Protein AF-X1VYK3-F1 (afdb_monomer_lite)

Structure (mmCIF, N/CA/C/O backbone):
data_AF-X1VYK3-F1
#
_entry.id   AF-X1VYK3-F1
#
loop_
_atom_site.group_PDB
_atom_site.id
_atom_site.type_symbol
_atom_site.label_atom_id
_atom_site.label_alt_id
_atom_site.label_comp_id
_atom_site.label_asym_id
_atom_site.label_entity_id
_atom_site.label_seq_id
_atom_site.pdbx_PDB_ins_code
_atom_site.Cartn_x
_atom_site.Cartn_y
_atom_site.Cartn_z
_atom_site.occupancy
_atom_site.B_iso_or_equiv
_atom_site.auth_seq_id
_atom_site.auth_comp_id
_atom_site.auth_asym_id
_atom_site.auth_atom_id
_atom_site.pdbx_PDB_model_num
ATOM 1 N N . PHE A 1 1 ? -5.708 -3.616 -3.205 1.00 84.81 1 PHE A N 1
ATOM 2 C CA . PHE A 1 1 ? -6.303 -3.805 -1.871 1.00 84.81 1 PHE A CA 1
ATOM 3 C C . PHE A 1 1 ? -7.687 -3.200 -1.850 1.00 84.81 1 PHE A C 1
ATOM 5 O O . PHE A 1 1 ? -7.860 -2.073 -2.310 1.00 84.81 1 PHE A O 1
ATOM 12 N N . ARG A 1 2 ? -8.658 -3.975 -1.386 1.00 88.94 2 ARG A N 1
ATOM 13 C CA . ARG A 1 2 ? -10.088 -3.671 -1.405 1.00 88.94 2 ARG A CA 1
ATOM 14 C C . ARG A 1 2 ? -10.737 -4.312 -0.180 1.00 88.94 2 ARG A C 1
ATOM 16 O O . ARG A 1 2 ? -10.126 -5.207 0.396 1.00 88.94 2 ARG A O 1
ATOM 23 N N . VAL A 1 3 ? -11.904 -3.822 0.216 1.00 85.00 3 VAL A N 1
ATOM 24 C CA . VAL A 1 3 ? -12.637 -4.286 1.406 1.00 85.00 3 VAL A CA 1
ATOM 25 C C . VAL A 1 3 ? -14.131 -4.412 1.108 1.00 85.00 3 VAL A C 1
ATOM 27 O O . VAL A 1 3 ? -14.633 -3.765 0.186 1.00 85.00 3 VAL A O 1
ATOM 30 N N . GLY A 1 4 ? -14.846 -5.232 1.884 1.00 80.06 4 GLY A N 1
ATOM 31 C CA . GLY A 1 4 ? -16.291 -5.437 1.721 1.00 80.06 4 GLY A CA 1
ATOM 32 C C . GLY A 1 4 ? -16.675 -6.264 0.493 1.00 80.06 4 GLY A C 1
ATOM 33 O O . GLY A 1 4 ? -17.737 -6.049 -0.092 1.00 80.06 4 GLY A O 1
ATOM 34 N N . LEU A 1 5 ? -15.792 -7.171 0.070 1.00 86.62 5 LEU A N 1
ATOM 35 C CA . LEU A 1 5 ? -15.998 -8.112 -1.031 1.00 86.62 5 LEU A CA 1
ATOM 36 C C . LEU A 1 5 ? -15.823 -9.561 -0.552 1.00 86.62 5 LEU A C 1
ATOM 38 O O . LEU A 1 5 ? -15.410 -9.816 0.571 1.00 86.62 5 LEU A O 1
ATOM 42 N N . MET A 1 6 ? -16.120 -10.526 -1.424 1.00 87.50 6 MET A N 1
ATOM 43 C CA . MET A 1 6 ? -16.117 -11.961 -1.092 1.00 87.50 6 MET A CA 1
ATOM 44 C C . MET A 1 6 ? -14.762 -12.661 -1.319 1.00 87.50 6 MET A C 1
ATOM 46 O O . MET A 1 6 ? -14.710 -13.888 -1.384 1.00 87.50 6 MET A O 1
ATOM 50 N N . ASP A 1 7 ? -13.668 -11.914 -1.501 1.00 88.88 7 ASP A N 1
ATOM 51 C CA . ASP A 1 7 ? -12.323 -12.506 -1.557 1.00 88.88 7 ASP A CA 1
ATOM 52 C C . ASP A 1 7 ? -11.740 -12.746 -0.161 1.00 88.88 7 ASP A C 1
ATOM 54 O O . ASP A 1 7 ? -12.145 -12.113 0.810 1.00 88.88 7 ASP A O 1
ATOM 58 N N . GLY A 1 8 ? -10.770 -13.663 -0.071 1.00 89.06 8 GLY A N 1
ATOM 59 C CA . GLY A 1 8 ? -10.202 -14.100 1.206 1.00 89.06 8 GLY A CA 1
ATOM 60 C C . GLY A 1 8 ? -9.680 -12.953 2.074 1.00 89.06 8 GLY A C 1
ATOM 61 O O . GLY A 1 8 ? -10.001 -12.910 3.252 1.00 89.06 8 GLY A O 1
ATOM 62 N N . VAL A 1 9 ? -8.959 -11.988 1.492 1.00 91.69 9 VAL A N 1
ATOM 63 C CA . VAL A 1 9 ? -8.407 -10.847 2.244 1.00 91.69 9 VAL A CA 1
ATOM 64 C C . VAL A 1 9 ? -9.524 -9.955 2.786 1.00 91.69 9 VAL A C 1
ATOM 66 O O . VAL A 1 9 ? -9.481 -9.566 3.947 1.00 91.69 9 VAL A O 1
ATOM 69 N N . SER A 1 10 ? -10.547 -9.663 1.978 1.00 92.00 10 SER A N 1
ATOM 70 C CA . SER A 1 10 ? -11.705 -8.884 2.438 1.00 92.00 10 SER A CA 1
ATOM 71 C C . SER A 1 10 ? -12.442 -9.575 3.593 1.00 92.00 10 SER A C 1
ATOM 73 O O . SER A 1 10 ? -12.800 -8.914 4.562 1.00 92.00 10 SER A O 1
ATOM 75 N N . LEU A 1 11 ? -12.603 -10.902 3.531 1.00 93.25 11 LEU A N 1
ATOM 76 C CA . LEU A 1 11 ? -13.229 -11.679 4.604 1.00 93.25 11 LEU A CA 1
ATOM 77 C C . LEU A 1 11 ? -12.380 -11.716 5.885 1.00 93.25 11 LEU A C 1
ATOM 79 O O . LEU A 1 11 ? -12.946 -11.690 6.976 1.00 93.25 11 LEU A O 1
ATOM 83 N N . GLU A 1 12 ? -11.048 -11.774 5.785 1.00 94.69 12 GLU A N 1
ATOM 84 C CA . GLU A 1 12 ? -10.173 -11.658 6.963 1.00 94.69 12 GLU A CA 1
ATOM 85 C C . GLU A 1 12 ? -10.263 -10.262 7.598 1.00 94.69 12 GLU A C 1
ATOM 87 O O . GLU A 1 12 ? -10.400 -10.157 8.816 1.00 94.69 12 GLU A O 1
ATOM 92 N N . ILE A 1 13 ? -10.296 -9.197 6.788 1.00 95.38 13 ILE A N 1
ATOM 93 C CA . ILE A 1 13 ? -10.503 -7.822 7.276 1.00 95.38 13 ILE A CA 1
ATOM 94 C C . ILE A 1 13 ? -11.843 -7.697 8.014 1.00 95.38 13 ILE A C 1
ATOM 96 O O . ILE A 1 13 ? -11.901 -7.093 9.086 1.00 95.38 13 ILE A O 1
ATOM 100 N N . ASP A 1 14 ? -12.915 -8.283 7.474 1.00 94.31 14 ASP A N 1
ATOM 101 C CA . ASP A 1 14 ? -14.235 -8.251 8.110 1.00 94.31 14 ASP A CA 1
ATOM 102 C C . ASP A 1 14 ? -14.233 -8.994 9.460 1.00 94.31 14 ASP A C 1
ATOM 104 O O . ASP A 1 14 ? -14.792 -8.488 10.434 1.00 94.31 14 ASP A O 1
ATOM 108 N N . LYS A 1 15 ? -13.543 -10.140 9.566 1.00 95.31 15 LYS A N 1
ATOM 109 C CA . LYS A 1 15 ? -13.385 -10.870 10.840 1.00 95.31 15 LYS A CA 1
ATOM 110 C C . LYS A 1 15 ? -12.633 -10.048 11.883 1.00 95.31 15 LYS A C 1
ATOM 112 O O . LYS A 1 15 ? -13.083 -9.975 13.027 1.00 95.31 15 LYS A O 1
ATOM 117 N N . TRP A 1 16 ? -11.514 -9.428 11.503 1.00 96.31 16 TRP A N 1
ATOM 118 C CA . TRP A 1 16 ? -10.751 -8.551 12.395 1.00 96.31 16 TRP A CA 1
ATOM 119 C C . TRP A 1 16 ? -11.584 -7.372 12.868 1.00 96.31 16 TRP A C 1
ATOM 121 O O . TRP A 1 16 ? -11.640 -7.104 14.069 1.00 96.31 16 TRP A O 1
ATOM 131 N N . LYS A 1 17 ? -12.284 -6.705 11.944 1.00 96.31 17 LYS A N 1
ATOM 132 C CA . LYS A 1 17 ? -13.197 -5.612 12.277 1.00 96.31 17 LYS A CA 1
ATOM 133 C C . LYS A 1 17 ? -14.236 -6.064 13.302 1.00 96.31 17 LYS A C 1
ATOM 135 O O . LYS A 1 17 ? -14.360 -5.405 14.330 1.00 96.31 17 LYS A O 1
ATOM 140 N N . SER A 1 18 ? -14.926 -7.182 13.065 1.00 97.19 18 SER A N 1
ATOM 141 C CA . SER A 1 18 ? -15.927 -7.703 14.004 1.00 97.19 18 SER A CA 1
ATOM 142 C C . SER A 1 18 ? -15.326 -8.016 15.374 1.00 97.19 18 SER A C 1
ATOM 144 O O . SER A 1 18 ? -15.836 -7.527 16.376 1.00 97.19 18 SER A O 1
ATOM 146 N N . ALA A 1 19 ? -14.210 -8.747 15.438 1.00 97.56 19 ALA A N 1
ATOM 147 C CA . ALA A 1 19 ? -13.579 -9.112 16.708 1.00 97.56 19 ALA A CA 1
ATOM 148 C C . ALA A 1 19 ? -13.091 -7.887 17.511 1.00 97.56 19 ALA A C 1
ATOM 150 O O . ALA A 1 19 ? -13.225 -7.832 18.737 1.00 97.56 19 ALA A O 1
ATOM 151 N N . LEU A 1 20 ? -12.536 -6.880 16.831 1.00 97.38 20 LEU A N 1
ATOM 152 C CA . LEU A 1 20 ? -12.082 -5.638 17.461 1.00 97.38 20 LEU A CA 1
ATOM 153 C C . LEU A 1 20 ? -13.265 -4.780 17.939 1.00 97.38 20 LEU A C 1
ATOM 155 O O . LEU A 1 20 ? -13.228 -4.243 19.046 1.00 97.38 20 LEU A O 1
ATOM 159 N N . GLU A 1 21 ? -14.333 -4.675 17.149 1.00 97.94 21 GLU A N 1
ATOM 160 C CA . GLU A 1 21 ? -15.543 -3.941 17.540 1.00 97.94 21 GLU A CA 1
ATOM 161 C C . GLU A 1 21 ? -16.271 -4.618 18.712 1.00 97.94 21 GLU A C 1
ATOM 163 O O . GLU A 1 21 ? -16.678 -3.937 19.655 1.00 97.94 21 GLU A O 1
ATOM 168 N N . GLU A 1 22 ? -16.359 -5.951 18.721 1.00 98.25 22 GLU A N 1
ATOM 169 C CA . GLU A 1 22 ? -16.936 -6.741 19.821 1.00 98.25 22 GLU A CA 1
ATOM 170 C C . GLU A 1 22 ? -16.167 -6.582 21.141 1.00 98.25 22 GLU A C 1
ATOM 172 O O . GLU A 1 22 ? -16.749 -6.681 22.222 1.00 98.25 22 GLU A O 1
ATOM 177 N N . THR A 1 23 ? -14.868 -6.287 21.068 1.00 97.50 23 THR A N 1
ATOM 178 C CA . THR A 1 23 ? -14.015 -6.022 22.239 1.00 97.50 23 THR A CA 1
ATOM 179 C C . THR A 1 23 ? -13.970 -4.540 22.635 1.00 97.50 23 THR A C 1
ATOM 181 O O . THR A 1 23 ? -13.277 -4.173 23.585 1.00 97.50 23 THR A O 1
ATOM 184 N N . GLY A 1 24 ? -14.765 -3.689 21.975 1.00 98.06 24 GLY A N 1
ATOM 185 C CA . GLY A 1 24 ? -14.959 -2.280 22.328 1.00 98.06 24 GLY A CA 1
ATOM 186 C C . GLY A 1 24 ? -14.033 -1.299 21.605 1.00 98.06 24 GLY A C 1
ATOM 187 O O . GLY A 1 24 ? -14.031 -0.111 21.939 1.00 98.06 24 GLY A O 1
ATOM 188 N N . HIS A 1 25 ? -13.255 -1.752 20.618 1.00 98.19 25 HIS A N 1
ATOM 189 C CA . HIS A 1 25 ? -12.435 -0.868 19.793 1.00 98.19 25 HIS A CA 1
ATOM 190 C C . HIS A 1 25 ? -13.257 -0.213 18.682 1.00 98.19 25 HIS A C 1
ATOM 192 O O . HIS A 1 25 ? -14.217 -0.773 18.160 1.00 98.19 25 HIS A O 1
ATOM 198 N N . LYS A 1 26 ? -12.848 0.991 18.275 1.00 98.12 26 LYS A N 1
ATOM 199 C CA . LYS A 1 26 ? -13.416 1.662 17.105 1.00 98.12 26 LYS A CA 1
ATOM 200 C C . LYS A 1 26 ? -12.556 1.374 15.882 1.00 98.12 26 LYS A C 1
ATOM 202 O O . LYS A 1 26 ? -11.393 1.767 15.850 1.00 98.12 26 LYS A O 1
ATOM 207 N N . VAL A 1 27 ? -13.140 0.734 14.873 1.00 98.00 27 VAL A N 1
ATOM 208 C CA . VAL A 1 27 ? -12.423 0.334 13.657 1.00 98.00 27 VAL A CA 1
ATOM 209 C C . VAL A 1 27 ? -12.766 1.265 12.499 1.00 98.00 27 VAL A C 1
ATOM 211 O O . VAL A 1 27 ? -13.934 1.528 12.210 1.00 98.00 27 VAL A O 1
ATOM 214 N N . TYR A 1 28 ? -11.734 1.740 11.804 1.00 98.38 28 TYR A N 1
ATOM 215 C CA . TYR A 1 28 ? -11.861 2.516 10.572 1.00 98.38 28 TYR A CA 1
ATOM 216 C C . TYR A 1 28 ? -11.143 1.791 9.442 1.00 98.38 28 TYR A C 1
ATOM 218 O O . TYR A 1 28 ? -10.018 1.329 9.615 1.00 98.38 28 TYR A O 1
ATOM 226 N N . LEU A 1 29 ? -11.779 1.727 8.274 1.00 98.06 29 LEU A N 1
ATOM 227 C CA . LEU A 1 29 ? -11.231 1.031 7.115 1.00 98.06 29 LEU A CA 1
ATOM 228 C C . LEU A 1 29 ? -10.505 1.999 6.175 1.00 98.06 29 LEU A C 1
ATOM 230 O O . LEU A 1 29 ? -10.934 3.140 5.971 1.00 98.06 29 LEU A O 1
ATOM 234 N N . LEU A 1 30 ? -9.416 1.516 5.579 1.00 97.88 30 LEU A N 1
ATOM 235 C CA . LEU A 1 30 ? -8.610 2.208 4.577 1.00 97.88 30 LEU A CA 1
ATOM 236 C C . LEU A 1 30 ? -8.333 1.245 3.421 1.00 97.88 30 LEU A C 1
ATOM 238 O O . LEU A 1 30 ? -7.746 0.187 3.629 1.00 97.88 30 LEU A O 1
ATOM 242 N N . ALA A 1 31 ? -8.736 1.596 2.202 1.00 97.31 31 ALA A N 1
ATOM 243 C CA . ALA A 1 31 ? -8.629 0.687 1.063 1.00 97.31 31 ALA A CA 1
ATOM 244 C C . ALA A 1 31 ? -8.420 1.414 -0.269 1.00 97.31 31 ALA A C 1
ATOM 246 O O . ALA A 1 31 ? -8.521 2.636 -0.362 1.00 97.31 31 ALA A O 1
ATOM 247 N N . GLY A 1 32 ? -8.127 0.649 -1.322 1.00 96.81 32 GLY A N 1
ATOM 248 C CA . GLY A 1 32 ? -8.140 1.145 -2.700 1.00 96.81 32 GLY A CA 1
ATOM 249 C C . GLY A 1 32 ? -9.527 1.177 -3.326 1.00 96.81 32 GLY A C 1
ATOM 250 O O . GLY A 1 32 ? -9.759 1.954 -4.246 1.00 96.81 32 GLY A O 1
ATOM 251 N N . GLU A 1 33 ? -10.434 0.353 -2.808 1.00 95.31 33 GLU A N 1
ATOM 252 C CA . GLU A 1 33 ? -11.810 0.201 -3.265 1.00 95.31 33 GLU A CA 1
ATOM 253 C C . GLU A 1 33 ? -12.660 -0.366 -2.113 1.00 95.31 33 GLU A C 1
ATOM 255 O O . GLU A 1 33 ? -12.200 -1.253 -1.391 1.00 95.31 33 GLU A O 1
ATOM 260 N N . ALA A 1 34 ? -13.876 0.152 -1.934 1.00 94.50 34 ALA A N 1
ATOM 261 C CA . ALA A 1 34 ? -14.857 -0.342 -0.966 1.00 94.50 34 ALA A CA 1
ATOM 262 C C . ALA A 1 34 ? -16.276 -0.047 -1.493 1.00 94.50 34 ALA A C 1
ATOM 264 O O . ALA A 1 34 ? -16.827 1.016 -1.216 1.00 94.50 34 ALA A O 1
ATOM 265 N N . PRO A 1 35 ? -16.860 -0.918 -2.331 1.00 89.62 35 PRO A N 1
ATOM 266 C CA . PRO A 1 35 ? -18.094 -0.586 -3.047 1.00 89.62 35 PRO A CA 1
ATOM 267 C C . PRO A 1 35 ? -19.343 -0.637 -2.158 1.00 89.62 35 PRO A C 1
ATOM 269 O O . PRO A 1 35 ? -20.334 0.026 -2.456 1.00 89.62 35 PRO A O 1
ATOM 272 N N . CYS A 1 36 ? -19.303 -1.421 -1.080 1.00 87.81 36 CYS A N 1
ATOM 273 C CA . CYS A 1 36 ? -20.481 -1.751 -0.275 1.0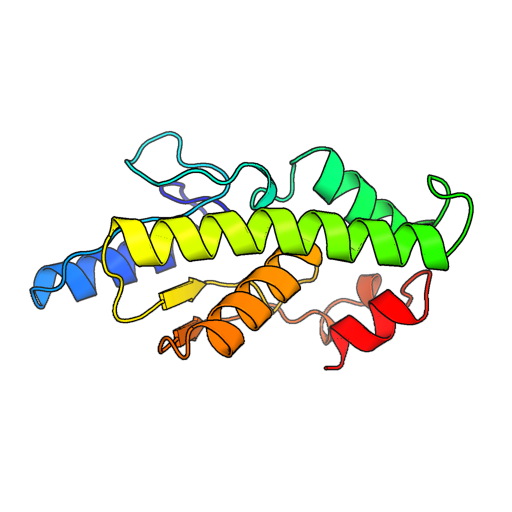0 87.81 36 CYS A CA 1
ATOM 274 C C . CYS A 1 36 ? -20.381 -1.293 1.186 1.00 87.81 36 CYS A C 1
ATOM 276 O O . CYS A 1 36 ? -21.324 -1.506 1.945 1.00 87.81 36 CYS A O 1
ATOM 278 N N . ILE A 1 37 ? -19.253 -0.708 1.597 1.00 91.75 37 ILE A N 1
ATOM 279 C CA . ILE A 1 37 ? -18.978 -0.358 2.996 1.00 91.75 37 ILE A CA 1
ATOM 280 C C . ILE A 1 37 ? -18.236 0.976 3.101 1.00 91.75 37 ILE A C 1
ATOM 282 O O . ILE A 1 37 ? -17.535 1.376 2.173 1.00 91.75 37 ILE A O 1
ATOM 286 N N . ASP A 1 38 ? -18.380 1.656 4.242 1.00 93.94 38 ASP A N 1
ATOM 287 C CA . ASP A 1 38 ? -17.675 2.914 4.498 1.00 93.94 38 ASP A CA 1
ATOM 288 C C . ASP A 1 38 ? -16.185 2.666 4.766 1.00 93.94 38 ASP A C 1
ATOM 290 O O . ASP A 1 38 ? -15.804 1.867 5.626 1.00 93.94 38 ASP A O 1
ATOM 294 N N . ALA A 1 39 ? -15.339 3.365 4.015 1.00 97.19 39 ALA A N 1
ATOM 295 C CA . ALA A 1 39 ? -13.893 3.304 4.131 1.00 97.19 39 ALA A CA 1
ATOM 296 C C . ALA A 1 39 ? -13.263 4.593 3.597 1.00 97.19 39 ALA A C 1
ATOM 298 O O . ALA A 1 39 ? -13.755 5.227 2.662 1.00 97.19 39 ALA A O 1
ATOM 299 N N . THR A 1 40 ? -12.102 4.956 4.136 1.00 98.12 40 THR A N 1
ATOM 300 C CA . THR A 1 40 ? -11.253 5.955 3.485 1.00 98.12 40 THR A CA 1
ATOM 301 C C . THR A 1 40 ? -10.632 5.339 2.235 1.00 98.12 40 THR A C 1
ATOM 303 O O . THR A 1 40 ? -9.996 4.288 2.303 1.00 98.12 40 THR A O 1
ATOM 306 N N . ILE A 1 41 ? -10.793 6.002 1.088 1.00 98.12 41 ILE A N 1
ATOM 307 C CA . ILE A 1 41 ? -10.301 5.491 -0.195 1.00 98.12 41 ILE A CA 1
ATOM 308 C C . ILE A 1 41 ? -9.000 6.182 -0.604 1.00 98.12 41 ILE A C 1
ATOM 310 O O . ILE A 1 41 ? -8.942 7.398 -0.803 1.00 98.12 41 ILE A O 1
ATOM 314 N N . ILE A 1 42 ? -7.953 5.383 -0.805 1.00 98.19 42 ILE A N 1
ATOM 315 C CA . ILE A 1 42 ? -6.727 5.768 -1.506 1.00 98.19 42 ILE A CA 1
ATOM 316 C C . ILE A 1 42 ? -6.693 4.962 -2.808 1.00 98.19 42 ILE A C 1
ATOM 318 O O . ILE A 1 42 ? -6.199 3.838 -2.790 1.00 98.19 42 ILE A O 1
ATOM 322 N N . PRO A 1 43 ? -7.146 5.505 -3.957 1.00 98.00 43 PRO A N 1
ATOM 323 C CA . PRO A 1 43 ? -7.295 4.722 -5.192 1.00 98.00 43 PRO A CA 1
ATOM 324 C C . PRO A 1 43 ? -6.029 3.959 -5.612 1.00 98.00 43 PRO A C 1
ATOM 326 O O . PRO A 1 43 ? -6.106 2.840 -6.107 1.00 98.00 43 PRO A O 1
ATOM 329 N N . LYS A 1 44 ? -4.844 4.524 -5.340 1.00 98.25 44 LYS A N 1
ATOM 330 C CA . LYS A 1 44 ? -3.540 3.902 -5.622 1.00 98.25 44 LYS A CA 1
ATOM 331 C C . LYS A 1 44 ? -3.205 2.688 -4.745 1.00 98.25 44 LYS A C 1
ATOM 333 O O . LYS A 1 44 ? -2.192 2.050 -4.986 1.00 98.25 44 LYS A O 1
ATOM 338 N N . LEU A 1 45 ? -4.020 2.340 -3.749 1.00 97.69 45 LEU A N 1
ATOM 339 C CA . LEU A 1 45 ? -3.931 1.049 -3.058 1.00 97.69 45 LEU A CA 1
ATOM 340 C C . LEU A 1 45 ? -4.572 -0.079 -3.879 1.00 97.69 45 LEU A C 1
ATOM 342 O O . LEU A 1 45 ? -4.301 -1.255 -3.630 1.00 97.69 45 LEU A O 1
ATOM 346 N N . HIS A 1 46 ? -5.408 0.236 -4.870 1.00 95.88 46 HIS A N 1
ATOM 347 C CA . HIS A 1 46 ? -5.981 -0.769 -5.754 1.00 95.88 46 HIS A CA 1
ATOM 348 C C . HIS A 1 46 ? -4.945 -1.214 -6.795 1.00 95.88 46 HIS A C 1
ATOM 350 O O . HIS A 1 46 ? -4.338 -0.382 -7.467 1.00 95.88 46 HIS A O 1
ATOM 356 N N . SER A 1 47 ? -4.741 -2.526 -6.950 1.00 92.38 47 SER A N 1
ATOM 357 C CA . SER A 1 47 ? -3.763 -3.074 -7.904 1.00 92.38 47 SER A CA 1
ATOM 358 C C . SER A 1 47 ? -4.138 -2.773 -9.353 1.00 92.38 47 SER A C 1
ATOM 360 O O . SER A 1 47 ? -3.258 -2.664 -10.201 1.00 92.38 47 SER A O 1
ATOM 362 N N . ASP A 1 48 ? -5.433 -2.578 -9.634 1.00 94.56 48 ASP A N 1
ATOM 363 C CA . ASP A 1 48 ? -5.877 -2.185 -10.970 1.00 94.56 48 ASP A CA 1
ATOM 364 C C . ASP A 1 48 ? -5.748 -0.688 -11.281 1.00 94.56 48 ASP A C 1
ATOM 366 O O . ASP A 1 48 ? -6.031 -0.283 -12.410 1.00 94.56 48 ASP A O 1
ATOM 370 N N . HIS A 1 49 ? -5.300 0.137 -10.330 1.00 97.88 49 HIS A N 1
ATOM 371 C CA . HIS A 1 49 ? -5.061 1.550 -10.600 1.00 97.88 49 HIS A CA 1
ATOM 372 C C . HIS A 1 49 ? -4.027 1.703 -11.737 1.00 97.88 49 HIS A C 1
ATOM 374 O O . HIS A 1 49 ? -2.974 1.064 -11.666 1.00 97.88 49 HIS A O 1
ATOM 380 N N . PRO A 1 50 ? -4.258 2.554 -12.760 1.00 97.94 50 PRO A N 1
ATOM 381 C CA . PRO A 1 50 ? -3.408 2.612 -13.955 1.00 97.94 50 PRO A CA 1
ATOM 382 C C . PRO A 1 50 ? -1.914 2.793 -13.663 1.00 97.94 50 PRO A C 1
ATOM 384 O O . PRO A 1 50 ? -1.079 2.086 -14.220 1.00 97.94 50 PRO A O 1
ATOM 387 N N . GLU A 1 51 ? -1.570 3.685 -12.730 1.00 98.06 51 GLU A N 1
ATOM 388 C CA . GLU A 1 51 ? -0.174 3.898 -12.313 1.00 98.06 51 GLU A CA 1
ATOM 389 C C . GLU A 1 51 ? 0.440 2.665 -11.629 1.00 98.06 51 GLU A C 1
ATOM 391 O O . GLU A 1 51 ? 1.612 2.368 -11.839 1.00 98.06 51 GLU A O 1
ATOM 396 N N . ILE A 1 52 ? -0.347 1.911 -10.854 1.00 98.19 52 ILE A N 1
ATOM 397 C CA . ILE A 1 52 ? 0.130 0.704 -10.166 1.00 98.19 52 ILE A CA 1
ATOM 398 C C . ILE A 1 52 ? 0.320 -0.436 -11.162 1.00 98.19 52 ILE A C 1
ATOM 400 O O . ILE A 1 52 ? 1.349 -1.108 -11.119 1.00 98.19 52 ILE A O 1
ATOM 404 N N . LYS A 1 53 ? -0.601 -0.596 -12.123 1.00 98.00 53 LYS A N 1
ATOM 405 C CA . LYS A 1 53 ? -0.410 -1.524 -13.246 1.00 98.00 53 LYS A CA 1
ATOM 406 C C . LYS A 1 53 ? 0.857 -1.195 -14.019 1.00 98.00 53 LYS A C 1
ATOM 408 O O . LYS A 1 53 ? 1.651 -2.096 -14.265 1.00 98.00 53 LYS A O 1
ATOM 413 N N . ARG A 1 54 ? 1.073 0.079 -14.359 1.00 98.00 54 ARG A N 1
ATOM 414 C CA . ARG A 1 54 ? 2.283 0.526 -15.060 1.00 98.00 54 ARG A CA 1
ATOM 415 C C . ARG A 1 54 ? 3.543 0.168 -14.273 1.00 98.00 54 ARG A C 1
ATOM 417 O O . ARG A 1 54 ? 4.466 -0.406 -14.845 1.00 98.00 54 ARG A O 1
ATOM 424 N N . VAL A 1 55 ? 3.566 0.427 -12.963 1.00 98.19 55 VAL A N 1
ATOM 425 C CA . VAL A 1 55 ? 4.693 0.034 -12.103 1.00 98.19 55 VAL A CA 1
ATOM 426 C C . VAL A 1 55 ? 4.906 -1.478 -12.111 1.00 98.19 55 VAL A C 1
ATOM 428 O O . VAL A 1 55 ? 6.030 -1.926 -12.311 1.00 98.19 55 VAL A O 1
ATOM 431 N N . TYR A 1 56 ? 3.846 -2.270 -11.947 1.00 97.56 56 TYR A N 1
ATOM 432 C CA . TYR A 1 56 ? 3.935 -3.731 -11.952 1.00 97.56 56 TYR A CA 1
ATOM 433 C C . TYR A 1 56 ? 4.483 -4.274 -13.280 1.00 97.56 56 TYR A C 1
ATOM 435 O O . TYR A 1 56 ? 5.376 -5.121 -13.280 1.00 97.56 56 TYR A O 1
ATOM 443 N N . GLN A 1 57 ? 3.993 -3.752 -14.410 1.00 97.50 57 GLN A N 1
ATOM 444 C CA . GLN A 1 57 ? 4.462 -4.136 -15.743 1.00 97.50 57 GLN A CA 1
ATOM 445 C C . GLN A 1 57 ? 5.952 -3.845 -15.924 1.00 97.50 57 GLN A C 1
ATOM 447 O O . GLN A 1 57 ? 6.719 -4.737 -16.287 1.00 97.50 57 GLN A O 1
ATOM 452 N N . ASN A 1 58 ? 6.382 -2.640 -15.554 1.00 97.94 58 ASN A N 1
ATOM 453 C CA . ASN A 1 58 ? 7.782 -2.251 -15.669 1.00 97.94 58 ASN A CA 1
ATOM 454 C C . ASN A 1 58 ? 8.686 -2.955 -14.659 1.00 97.94 58 ASN A C 1
ATOM 456 O O . ASN A 1 58 ? 9.876 -3.071 -14.919 1.00 97.94 58 ASN A O 1
ATOM 460 N N . ALA A 1 59 ? 8.152 -3.454 -13.542 1.00 97.38 59 ALA A N 1
ATOM 461 C CA . ALA A 1 59 ? 8.905 -4.184 -12.526 1.00 97.38 59 ALA A CA 1
ATOM 462 C C . ALA A 1 59 ? 9.157 -5.657 -12.886 1.00 97.38 59 ALA A C 1
ATOM 464 O O . ALA A 1 59 ? 10.234 -6.175 -12.584 1.00 97.38 59 ALA A O 1
ATOM 465 N N . PHE A 1 60 ? 8.176 -6.332 -13.501 1.00 96.81 60 PHE A N 1
ATOM 466 C CA . PHE A 1 60 ? 8.169 -7.798 -13.637 1.00 96.81 60 PHE A CA 1
ATOM 467 C C . PHE A 1 60 ? 7.997 -8.328 -15.064 1.00 96.81 60 PHE A C 1
ATOM 469 O O . PHE A 1 60 ? 8.129 -9.534 -15.268 1.00 96.81 60 PHE A O 1
ATOM 476 N N . HIS A 1 61 ? 7.707 -7.467 -16.042 1.00 95.75 61 HIS A N 1
ATOM 477 C CA . HIS A 1 61 ? 7.547 -7.871 -17.439 1.00 95.75 61 HIS A CA 1
ATOM 478 C C . HIS A 1 61 ? 8.620 -7.254 -18.336 1.00 95.75 61 HIS A C 1
ATOM 480 O O . HIS A 1 61 ? 9.511 -7.970 -18.789 1.00 95.75 61 HIS A O 1
ATOM 486 N N . SER A 1 62 ? 8.560 -5.944 -18.574 1.00 95.75 62 SER A N 1
ATOM 487 C CA . SER A 1 62 ? 9.557 -5.223 -19.370 1.00 95.75 62 SER A CA 1
ATOM 488 C C . SER A 1 62 ? 9.571 -3.747 -18.995 1.00 95.75 62 SER A C 1
ATOM 490 O O . SER A 1 62 ? 8.515 -3.146 -18.806 1.00 95.75 62 SER A O 1
ATOM 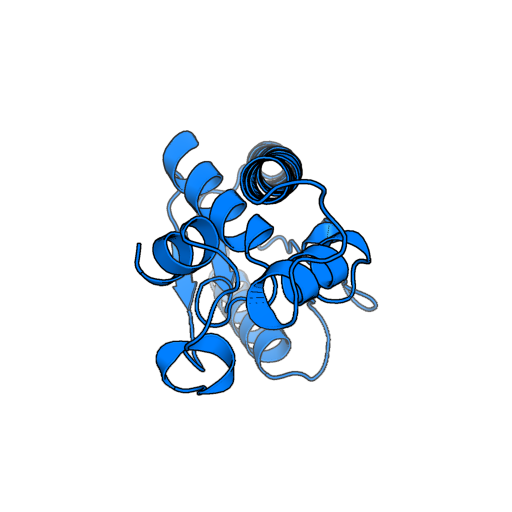492 N N . LEU A 1 63 ? 10.766 -3.174 -18.858 1.00 96.31 63 LEU A N 1
ATOM 493 C CA . LEU A 1 63 ? 10.970 -1.777 -18.472 1.00 96.31 63 LEU A CA 1
ATOM 494 C C . LEU A 1 63 ? 10.962 -0.876 -19.716 1.00 96.31 63 LEU A C 1
ATOM 496 O O . LEU A 1 63 ? 12.006 -0.359 -20.108 1.00 96.31 63 LEU A O 1
ATOM 500 N N . ASP A 1 64 ? 9.792 -0.719 -20.331 1.00 95.19 64 ASP A N 1
ATOM 501 C CA . ASP A 1 64 ? 9.638 -0.028 -21.620 1.00 95.19 64 ASP A CA 1
ATOM 502 C C . ASP A 1 64 ? 9.032 1.376 -21.489 1.00 95.19 64 ASP A C 1
ATOM 504 O O . ASP A 1 64 ? 9.231 2.227 -22.356 1.00 95.19 64 ASP A O 1
ATOM 508 N N . ASP A 1 65 ? 8.312 1.655 -20.398 1.00 96.38 65 ASP A N 1
ATOM 509 C CA . ASP A 1 65 ? 7.581 2.919 -20.245 1.00 96.38 65 ASP A CA 1
ATOM 510 C C . ASP A 1 65 ? 8.426 4.039 -19.624 1.00 96.38 65 ASP A C 1
ATOM 512 O O . ASP A 1 65 ? 7.907 5.130 -19.369 1.00 96.38 65 ASP A O 1
ATOM 516 N N . PHE A 1 66 ? 9.691 3.773 -19.296 1.00 96.75 66 PHE A N 1
ATOM 517 C CA . PHE A 1 66 ? 10.577 4.715 -18.615 1.00 96.75 66 PHE A CA 1
ATOM 518 C C . PHE A 1 66 ? 11.896 4.868 -19.377 1.00 96.75 66 PHE A C 1
ATOM 520 O O . PHE A 1 66 ? 12.461 3.861 -19.802 1.00 96.75 66 PHE A O 1
ATOM 527 N N . PRO A 1 67 ? 12.437 6.094 -19.512 1.00 95.31 67 PRO A N 1
ATOM 528 C CA . PRO A 1 67 ? 13.695 6.309 -20.233 1.00 95.31 67 PRO A CA 1
ATOM 529 C C . PRO A 1 67 ? 14.913 5.673 -19.549 1.00 95.31 67 PRO A C 1
ATOM 531 O O . PRO A 1 67 ? 15.914 5.383 -20.203 1.00 95.31 67 PRO A O 1
ATOM 534 N N . SER A 1 68 ? 14.842 5.459 -18.231 1.00 96.81 68 SER A N 1
ATOM 535 C CA . SER A 1 68 ? 15.923 4.888 -17.430 1.00 96.81 68 SER A CA 1
ATOM 536 C C . SER A 1 68 ? 15.402 4.108 -16.215 1.00 96.81 68 SER A C 1
ATOM 538 O O . SER A 1 68 ? 14.272 4.293 -15.749 1.00 96.81 68 SER A O 1
ATOM 540 N N . LYS A 1 69 ? 16.249 3.227 -15.663 1.00 96.50 69 LYS A N 1
ATOM 541 C CA . LYS A 1 69 ? 15.956 2.477 -14.425 1.00 96.50 69 LYS A CA 1
ATOM 542 C C . LYS A 1 69 ? 15.872 3.415 -13.220 1.00 96.50 69 LYS A C 1
ATOM 544 O O . LYS A 1 69 ? 15.141 3.145 -12.264 1.00 96.50 69 LYS A O 1
ATOM 549 N N . GLU A 1 70 ? 16.622 4.506 -13.273 1.00 96.88 70 GLU A N 1
ATOM 550 C CA . GLU A 1 70 ? 16.670 5.569 -12.283 1.00 96.88 70 GLU A CA 1
ATOM 551 C C . GLU A 1 70 ? 15.337 6.321 -12.245 1.00 96.88 70 GLU A C 1
ATOM 553 O O . GLU A 1 70 ? 14.741 6.435 -11.176 1.00 96.88 70 GLU A O 1
ATOM 558 N N . GLU A 1 71 ? 14.812 6.742 -13.399 1.00 97.94 71 GLU A N 1
ATOM 559 C CA . GLU A 1 71 ? 13.499 7.396 -13.490 1.00 97.94 71 GLU A CA 1
ATOM 560 C C . GLU A 1 71 ? 12.359 6.470 -13.064 1.00 97.94 71 GLU A C 1
ATOM 562 O O . GLU A 1 71 ? 11.456 6.890 -12.341 1.00 97.94 71 GLU A O 1
ATOM 567 N N . PHE A 1 72 ? 12.422 5.187 -13.430 1.00 98.38 72 PHE A N 1
ATOM 568 C CA . PHE A 1 72 ? 11.456 4.207 -12.937 1.00 98.38 72 PHE A CA 1
ATOM 569 C C . PHE A 1 72 ? 11.484 4.087 -11.408 1.00 98.38 72 PHE A C 1
ATOM 571 O O . PHE A 1 72 ? 10.442 4.107 -10.750 1.00 98.38 72 PHE A O 1
ATOM 578 N N . SER A 1 73 ? 12.683 4.013 -10.825 1.00 97.81 73 SER A N 1
ATOM 579 C CA . SER A 1 73 ? 12.856 3.961 -9.371 1.00 97.81 73 SER A CA 1
ATOM 580 C C . SER A 1 73 ? 12.297 5.219 -8.698 1.00 97.81 73 SER A C 1
ATOM 582 O O . SER A 1 73 ? 11.605 5.122 -7.685 1.00 97.81 73 SER A O 1
ATOM 584 N N . GLN A 1 74 ? 12.549 6.398 -9.274 1.00 98.12 74 GLN A N 1
ATOM 585 C CA . GLN A 1 74 ? 11.993 7.664 -8.794 1.00 98.12 74 GLN A CA 1
ATOM 586 C C . GLN A 1 74 ? 10.462 7.671 -8.841 1.00 98.12 74 GLN A C 1
ATOM 588 O O . GLN A 1 74 ? 9.837 8.124 -7.882 1.00 98.12 74 GLN A O 1
ATOM 593 N N . GLU A 1 75 ? 9.847 7.124 -9.893 1.00 98.31 75 GLU A N 1
ATOM 594 C CA . GLU A 1 75 ? 8.386 7.051 -9.996 1.00 98.31 75 GLU A CA 1
ATOM 595 C C . GLU A 1 75 ? 7.776 6.137 -8.923 1.00 98.31 75 GLU A C 1
ATOM 597 O O . GLU A 1 75 ? 6.785 6.517 -8.296 1.00 98.31 75 GLU A O 1
ATOM 602 N N . ILE A 1 76 ? 8.397 4.984 -8.631 1.00 98.50 76 ILE A N 1
ATOM 603 C CA . ILE A 1 76 ? 7.972 4.107 -7.524 1.00 98.50 76 ILE A CA 1
ATOM 604 C C . ILE A 1 76 ? 7.928 4.895 -6.211 1.00 98.50 76 ILE A C 1
ATOM 606 O O . ILE A 1 76 ? 6.913 4.880 -5.508 1.00 98.50 76 ILE A O 1
ATOM 610 N N . TYR A 1 77 ? 9.012 5.603 -5.878 1.00 98.50 77 TYR A N 1
ATOM 611 C CA . TYR A 1 77 ? 9.093 6.351 -4.624 1.00 98.50 77 TYR A CA 1
ATOM 612 C C . TYR A 1 77 ? 8.181 7.577 -4.598 1.00 98.50 77 TYR A C 1
ATOM 614 O O . TYR A 1 77 ? 7.624 7.880 -3.545 1.00 98.50 77 TYR A O 1
ATOM 622 N N . LYS A 1 78 ? 7.969 8.245 -5.735 1.00 98.69 78 LYS A N 1
ATOM 623 C CA . LYS A 1 78 ? 7.005 9.344 -5.857 1.00 98.69 78 LYS A CA 1
ATOM 624 C C . LYS A 1 78 ? 5.586 8.868 -5.552 1.00 98.69 78 LYS A C 1
ATOM 626 O O . LYS A 1 78 ? 4.892 9.501 -4.757 1.00 98.69 78 LYS A O 1
ATOM 631 N N . ILE A 1 79 ? 5.160 7.745 -6.134 1.00 98.69 79 ILE A N 1
ATOM 632 C CA . ILE A 1 79 ? 3.843 7.162 -5.844 1.00 98.69 79 ILE A CA 1
ATOM 633 C C . ILE A 1 79 ? 3.768 6.725 -4.375 1.00 98.69 79 ILE A C 1
ATOM 635 O O . ILE A 1 79 ? 2.759 6.979 -3.716 1.00 98.69 79 ILE A O 1
ATOM 639 N N . ALA A 1 80 ? 4.835 6.123 -3.840 1.00 98.69 80 ALA A N 1
ATOM 640 C CA . ALA A 1 80 ? 4.889 5.714 -2.439 1.00 98.69 80 ALA A CA 1
ATOM 641 C C . ALA A 1 80 ? 4.700 6.908 -1.489 1.00 98.69 80 ALA A C 1
ATOM 6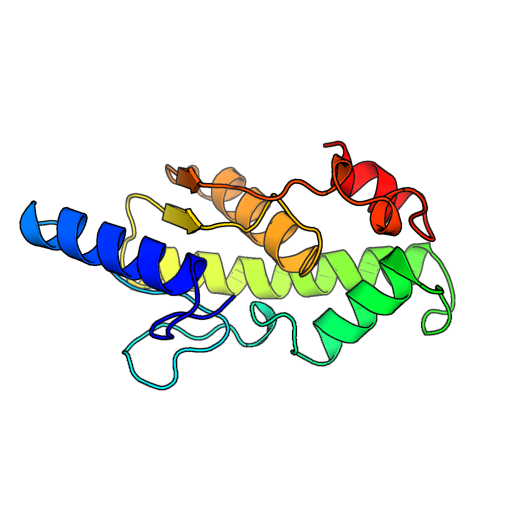43 O O . ALA A 1 80 ? 3.876 6.830 -0.584 1.00 98.69 80 ALA A O 1
ATOM 644 N N . SER A 1 81 ? 5.378 8.035 -1.728 1.00 98.69 81 SER A N 1
ATOM 645 C CA . SER A 1 81 ? 5.220 9.251 -0.918 1.00 98.69 81 SER A CA 1
ATOM 646 C C . SER A 1 81 ? 3.792 9.807 -0.956 1.00 98.69 81 SER A C 1
ATOM 648 O O . SER A 1 81 ? 3.256 10.193 0.077 1.00 98.69 81 SER A O 1
ATOM 650 N N . GLN A 1 82 ? 3.119 9.766 -2.109 1.00 98.62 82 GLN A N 1
ATOM 651 C CA . GLN A 1 82 ? 1.716 10.195 -2.212 1.00 98.62 82 GLN A CA 1
ATOM 652 C C . GLN A 1 82 ? 0.752 9.287 -1.434 1.00 98.62 82 GLN A C 1
ATOM 654 O O . GLN A 1 82 ? -0.268 9.750 -0.922 1.00 98.62 82 GLN A O 1
ATOM 659 N N . ILE A 1 83 ? 1.033 7.982 -1.377 1.00 98.75 83 ILE A N 1
ATOM 660 C CA . ILE A 1 83 ? 0.257 7.039 -0.564 1.00 98.75 83 ILE A CA 1
ATOM 661 C C . ILE A 1 83 ? 0.564 7.269 0.923 1.00 98.75 83 ILE A C 1
ATOM 663 O O . ILE A 1 83 ? -0.363 7.322 1.729 1.00 98.75 83 ILE A O 1
ATOM 667 N N . GLU A 1 84 ? 1.835 7.465 1.278 1.00 98.69 84 GLU A N 1
ATOM 668 C CA . GLU A 1 84 ? 2.307 7.707 2.646 1.00 98.69 84 GLU A CA 1
ATOM 669 C C . GLU A 1 84 ? 1.631 8.936 3.269 1.00 98.69 84 GLU A C 1
ATOM 671 O O . GLU A 1 84 ? 1.080 8.841 4.364 1.00 98.69 84 GLU A O 1
ATOM 676 N N . GLU A 1 85 ? 1.577 10.064 2.553 1.00 98.50 85 GLU A N 1
ATOM 677 C CA . GLU A 1 85 ? 0.898 11.287 3.011 1.00 98.50 85 GLU A CA 1
ATOM 678 C C . GLU A 1 85 ? -0.584 11.051 3.338 1.00 98.50 85 GLU A C 1
ATOM 680 O O . GLU A 1 85 ? -1.130 11.596 4.306 1.00 98.50 85 GLU A O 1
ATOM 685 N N . LYS A 1 86 ? -1.252 10.204 2.548 1.00 98.56 86 LYS A N 1
ATOM 686 C CA . LYS A 1 86 ? -2.657 9.849 2.769 1.00 98.56 86 LYS A CA 1
ATOM 687 C C . LYS A 1 86 ? -2.831 8.895 3.947 1.00 98.56 86 LYS A C 1
ATOM 689 O O . LYS A 1 86 ? -3.777 9.077 4.711 1.00 98.56 86 LYS A O 1
ATOM 694 N N . ILE A 1 87 ? -1.920 7.938 4.136 1.00 98.62 87 ILE A N 1
ATOM 695 C CA . ILE A 1 87 ? -1.898 7.070 5.326 1.00 98.62 87 ILE A CA 1
ATOM 696 C C . ILE A 1 87 ? -1.685 7.924 6.581 1.00 98.62 87 ILE A C 1
ATOM 698 O O . ILE A 1 87 ? -2.440 7.800 7.543 1.00 98.62 87 ILE A O 1
ATOM 702 N N . TYR A 1 88 ? -0.729 8.854 6.556 1.00 98.19 88 TYR A N 1
ATOM 703 C CA . TYR A 1 88 ? -0.496 9.789 7.657 1.00 98.19 88 TYR A CA 1
ATOM 704 C C . TYR A 1 88 ? -1.745 10.626 7.968 1.00 98.19 88 TYR A C 1
ATOM 706 O O . TYR A 1 88 ? -2.146 10.766 9.125 1.00 98.19 88 TYR A O 1
ATOM 714 N N . SER A 1 89 ? -2.405 11.143 6.927 1.00 98.25 89 SER A N 1
ATOM 715 C CA . SER A 1 89 ? -3.646 11.909 7.074 1.00 98.25 89 SER A CA 1
ATOM 716 C C . SER A 1 89 ? -4.770 11.071 7.685 1.00 98.25 89 SER A C 1
ATOM 718 O O . SER A 1 89 ? -5.511 11.575 8.526 1.00 98.25 89 SER A O 1
ATOM 720 N N . PHE A 1 90 ? -4.881 9.795 7.305 1.00 98.50 90 PHE A N 1
ATOM 721 C CA . PHE A 1 90 ? -5.835 8.845 7.879 1.00 98.50 90 PHE A CA 1
ATOM 722 C C . PHE A 1 90 ? -5.562 8.599 9.369 1.00 98.50 90 PHE A C 1
ATOM 724 O O . PHE A 1 90 ? -6.467 8.776 10.185 1.00 98.50 90 PHE A O 1
ATOM 731 N N . ILE A 1 91 ? -4.308 8.295 9.728 1.00 98.44 91 ILE A N 1
ATOM 732 C CA . ILE A 1 91 ? -3.875 8.097 11.119 1.00 98.44 91 ILE A CA 1
ATOM 733 C C . ILE A 1 91 ? -4.240 9.316 11.969 1.00 98.44 91 ILE A C 1
ATOM 735 O O . ILE A 1 91 ? -4.869 9.183 13.016 1.00 98.44 91 ILE A O 1
ATOM 739 N N . LYS A 1 92 ? -3.899 10.521 11.495 1.00 98.00 92 LYS A N 1
ATOM 740 C CA . LYS A 1 92 ? -4.165 11.770 12.215 1.00 98.00 92 LYS A CA 1
ATOM 741 C C . LYS A 1 92 ? -5.657 12.083 12.323 1.00 98.00 92 LYS A C 1
ATOM 743 O O . LYS A 1 92 ? -6.107 12.489 13.389 1.00 98.00 92 LYS A O 1
ATOM 748 N N . LYS A 1 93 ? -6.419 11.915 11.235 1.00 98.00 93 LYS A N 1
ATOM 749 C CA . LYS A 1 93 ? -7.858 12.229 11.176 1.00 98.00 93 LYS A CA 1
ATOM 750 C C . LYS A 1 93 ? -8.660 11.417 12.189 1.00 98.00 93 LYS A C 1
ATOM 752 O O . LYS A 1 93 ? -9.583 11.954 12.793 1.00 98.00 93 LYS A O 1
ATOM 757 N N . TYR A 1 94 ? -8.326 10.140 12.336 1.00 98.19 94 TYR A N 1
ATOM 758 C CA . TYR A 1 94 ? -9.068 9.210 13.183 1.00 98.19 94 TYR A CA 1
ATOM 759 C C . TYR A 1 94 ? -8.378 8.905 14.515 1.00 98.19 94 TYR A C 1
ATOM 761 O O . TYR A 1 94 ? -8.919 8.119 15.288 1.00 98.19 94 TYR A O 1
ATOM 769 N N . SER A 1 95 ? -7.224 9.532 14.783 1.00 97.56 95 SER A N 1
ATOM 770 C CA . SER A 1 95 ? -6.386 9.274 15.962 1.00 97.56 95 SER A CA 1
ATOM 771 C C . SER A 1 95 ? -6.105 7.779 16.143 1.00 97.56 95 SER A C 1
ATOM 773 O O . SER A 1 95 ? -6.356 7.222 17.202 1.00 97.56 95 SER A O 1
ATOM 775 N N . ILE A 1 96 ? -5.643 7.125 15.073 1.00 98.38 96 ILE A N 1
ATOM 776 C CA . ILE A 1 96 ? -5.431 5.673 15.054 1.00 98.38 96 ILE A CA 1
ATOM 777 C C . ILE A 1 96 ? -4.288 5.286 16.002 1.00 98.38 96 ILE A C 1
ATOM 779 O O . ILE A 1 96 ? -3.184 5.815 15.881 1.00 98.38 96 ILE A O 1
ATOM 783 N N . ASP A 1 97 ? -4.543 4.328 16.897 1.00 98.19 97 ASP A N 1
ATOM 784 C CA . ASP A 1 97 ? -3.551 3.803 17.848 1.00 98.19 97 ASP A CA 1
ATOM 785 C C . ASP A 1 97 ? -2.725 2.634 17.281 1.00 98.19 97 ASP A C 1
ATOM 787 O O . ASP A 1 97 ? -1.544 2.472 17.609 1.00 98.19 97 ASP A O 1
ATOM 791 N N . ILE A 1 98 ? -3.353 1.794 16.450 1.00 98.12 98 ILE A N 1
ATOM 792 C CA . ILE A 1 98 ? -2.771 0.582 15.860 1.00 98.12 98 ILE A CA 1
ATOM 793 C C . ILE A 1 98 ? -3.247 0.453 14.411 1.00 98.12 98 ILE A C 1
ATOM 795 O O . ILE A 1 98 ? -4.433 0.623 14.131 1.00 98.12 98 ILE A O 1
ATOM 799 N N . LEU A 1 99 ? -2.333 0.134 13.496 1.00 98.25 99 LEU A N 1
ATOM 800 C CA . LEU A 1 99 ? -2.677 -0.308 12.145 1.00 98.25 99 LEU A CA 1
ATOM 801 C C . LEU A 1 99 ? -2.763 -1.831 12.099 1.00 98.25 99 LEU A C 1
ATOM 803 O O . LEU A 1 99 ? -1.813 -2.504 12.481 1.00 98.25 99 LEU A O 1
ATOM 807 N N . ASP A 1 100 ? -3.860 -2.359 11.577 1.00 97.81 100 ASP A N 1
ATOM 808 C CA . ASP A 1 100 ? -3.950 -3.753 11.154 1.00 97.81 100 ASP A CA 1
ATOM 809 C C . ASP A 1 100 ? -3.819 -3.809 9.626 1.00 97.81 100 ASP A C 1
ATOM 811 O O . ASP A 1 100 ? -4.559 -3.129 8.908 1.00 97.81 100 ASP A O 1
ATOM 815 N N . ILE A 1 101 ? -2.794 -4.504 9.132 1.00 97.06 101 ILE A N 1
ATOM 816 C CA . ILE A 1 101 ? -2.365 -4.443 7.734 1.00 97.06 101 ILE A CA 1
ATOM 817 C C . ILE A 1 101 ? -2.391 -5.833 7.112 1.00 97.06 101 ILE A C 1
ATOM 819 O O . ILE A 1 101 ? -1.489 -6.657 7.292 1.00 97.06 101 ILE A O 1
ATOM 823 N N . GLU A 1 102 ? -3.400 -6.034 6.277 1.00 95.81 102 GLU A N 1
ATOM 824 C CA . GLU A 1 102 ? -3.665 -7.300 5.613 1.00 95.81 102 GLU A CA 1
ATOM 825 C C . GLU A 1 102 ? -2.991 -7.378 4.235 1.00 95.81 102 GLU A C 1
ATOM 827 O O . GLU A 1 102 ? -3.218 -6.571 3.330 1.00 95.81 102 GLU A O 1
ATOM 832 N N . ASN A 1 103 ? -2.139 -8.391 4.088 1.00 94.25 103 ASN A N 1
ATOM 833 C CA . ASN A 1 103 ? -1.547 -8.881 2.845 1.00 94.25 103 ASN A CA 1
ATOM 834 C C . ASN A 1 103 ? -0.826 -7.846 1.946 1.00 94.25 103 ASN A C 1
ATOM 836 O O . ASN A 1 103 ? -0.815 -7.982 0.722 1.00 94.25 103 ASN A O 1
ATOM 840 N N . ILE A 1 104 ? -0.204 -6.815 2.533 1.00 95.62 104 ILE A N 1
ATOM 841 C CA . ILE A 1 104 ? 0.552 -5.787 1.788 1.00 95.62 104 ILE A CA 1
ATOM 842 C C . ILE A 1 104 ? 1.961 -6.253 1.371 1.00 95.62 104 ILE A C 1
ATOM 844 O O . ILE A 1 104 ? 2.399 -5.930 0.267 1.00 95.62 104 ILE A O 1
ATOM 848 N N . TRP A 1 105 ? 2.681 -6.979 2.237 1.00 95.44 105 TRP A N 1
ATOM 849 C CA . TRP A 1 105 ? 4.116 -7.286 2.064 1.00 95.44 105 TRP A CA 1
ATOM 850 C C . TRP A 1 105 ? 4.419 -8.717 1.593 1.00 95.44 105 TRP A C 1
ATOM 852 O O . TRP A 1 105 ? 5.571 -9.142 1.592 1.00 95.44 105 TRP A O 1
ATOM 862 N N . SER A 1 106 ? 3.408 -9.472 1.167 1.00 94.00 106 SER A N 1
ATOM 863 C CA . SER A 1 106 ? 3.585 -10.829 0.636 1.00 94.00 106 SER A CA 1
ATOM 864 C C . SER A 1 106 ? 3.873 -10.852 -0.865 1.00 94.00 106 SER A C 1
ATOM 866 O O . SER A 1 106 ? 4.871 -11.422 -1.309 1.00 94.00 106 SER A O 1
ATOM 868 N N . LEU A 1 107 ? 2.988 -10.230 -1.649 1.00 94.25 107 LEU A N 1
ATOM 869 C CA . LEU A 1 107 ? 3.005 -10.205 -3.106 1.00 94.25 107 LEU A CA 1
ATOM 870 C C . LEU A 1 107 ? 3.268 -8.785 -3.605 1.00 94.25 107 LEU A C 1
ATOM 872 O O . LEU A 1 107 ? 2.608 -7.841 -3.167 1.00 94.25 107 LEU A O 1
ATOM 876 N N . PRO A 1 108 ? 4.143 -8.600 -4.606 1.00 94.44 108 PRO A N 1
ATOM 877 C CA . PRO A 1 108 ? 4.529 -7.275 -5.074 1.00 94.44 108 PRO A CA 1
ATOM 878 C C . PRO A 1 108 ? 3.517 -6.680 -6.063 1.00 94.44 108 PRO A C 1
ATOM 880 O O . PRO A 1 108 ? 3.890 -6.017 -7.028 1.00 94.44 108 PRO A O 1
ATOM 883 N N . PHE A 1 109 ? 2.218 -6.894 -5.834 1.00 94.31 109 PHE A N 1
ATOM 884 C CA . PHE A 1 109 ? 1.157 -6.297 -6.652 1.00 94.31 109 PHE A CA 1
ATOM 885 C C . PHE A 1 109 ? 1.129 -4.773 -6.553 1.00 94.31 109 PHE A C 1
ATOM 887 O O . PHE A 1 109 ? 0.647 -4.107 -7.465 1.00 94.31 109 PHE A O 1
ATOM 894 N N . ASN A 1 110 ? 1.633 -4.217 -5.450 1.00 97.19 110 ASN A N 1
ATOM 895 C CA . ASN A 1 110 ? 1.681 -2.782 -5.231 1.00 97.19 110 ASN A CA 1
ATOM 896 C C . ASN A 1 110 ? 2.928 -2.394 -4.423 1.00 97.19 110 ASN A C 1
ATOM 898 O O . ASN A 1 110 ? 2.856 -2.085 -3.234 1.00 97.19 110 ASN A O 1
ATOM 902 N N . ILE A 1 111 ? 4.083 -2.418 -5.095 1.00 97.50 111 ILE A N 1
ATOM 903 C CA . ILE A 1 111 ? 5.374 -2.014 -4.515 1.00 97.50 111 ILE A CA 1
ATOM 904 C C . ILE A 1 111 ? 5.304 -0.621 -3.852 1.00 97.50 111 ILE A C 1
ATOM 906 O O . ILE A 1 111 ? 5.770 -0.489 -2.717 1.00 97.50 111 ILE A O 1
ATOM 910 N N . PRO A 1 112 ? 4.699 0.415 -4.477 1.00 98.50 112 PRO A N 1
ATOM 911 C CA . PRO A 1 112 ? 4.589 1.723 -3.839 1.00 98.50 112 PRO A CA 1
ATOM 912 C C . PRO A 1 112 ? 3.822 1.698 -2.512 1.00 98.50 112 PRO A C 1
ATOM 914 O O . PRO A 1 112 ? 4.250 2.346 -1.559 1.00 98.50 112 PRO A O 1
ATOM 917 N N . ALA A 1 113 ? 2.726 0.937 -2.415 1.00 98.25 113 ALA A N 1
ATOM 918 C CA . ALA A 1 113 ? 1.967 0.809 -1.171 1.00 98.25 113 ALA A CA 1
ATOM 919 C C . ALA A 1 113 ? 2.782 0.132 -0.060 1.00 98.25 113 ALA A C 1
ATOM 921 O O . ALA A 1 113 ? 2.784 0.625 1.066 1.00 98.25 113 ALA A O 1
ATOM 922 N N . ALA A 1 114 ? 3.515 -0.940 -0.375 1.00 97.44 114 ALA A N 1
ATOM 923 C CA . ALA A 1 114 ? 4.384 -1.619 0.588 1.00 97.44 114 ALA A CA 1
ATOM 924 C C . ALA A 1 114 ? 5.434 -0.668 1.191 1.00 97.44 114 ALA A C 1
ATOM 926 O O . ALA A 1 114 ? 5.628 -0.628 2.408 1.00 97.44 114 ALA A O 1
ATOM 927 N N . ILE A 1 115 ? 6.062 0.165 0.354 1.00 98.31 115 ILE A N 1
ATOM 928 C CA . ILE A 1 115 ? 7.007 1.195 0.808 1.00 98.31 115 ILE A CA 1
ATOM 929 C C . ILE A 1 115 ? 6.292 2.250 1.660 1.00 98.31 115 ILE A C 1
ATOM 931 O O . ILE A 1 115 ? 6.803 2.643 2.709 1.00 98.31 115 ILE A O 1
ATOM 935 N N . ALA A 1 116 ? 5.124 2.715 1.216 1.00 98.50 116 ALA A N 1
ATOM 936 C CA . ALA A 1 116 ? 4.367 3.769 1.881 1.00 98.50 116 ALA A CA 1
ATOM 937 C C . ALA A 1 116 ? 3.936 3.378 3.299 1.00 98.50 116 ALA A C 1
ATOM 939 O O . ALA A 1 116 ? 4.148 4.151 4.231 1.00 98.50 116 ALA A O 1
ATOM 940 N N . PHE A 1 117 ? 3.387 2.172 3.483 1.00 98.31 117 PHE A N 1
ATOM 941 C CA . PHE A 1 117 ? 3.022 1.670 4.809 1.00 98.31 117 PHE A CA 1
ATOM 942 C C . PHE A 1 117 ? 4.248 1.527 5.713 1.00 98.31 117 PHE A C 1
ATOM 944 O O . PHE A 1 117 ? 4.202 1.950 6.866 1.00 98.31 117 PHE A O 1
ATOM 951 N N . TYR A 1 118 ? 5.365 1.010 5.190 1.00 97.56 118 TYR A N 1
ATOM 952 C CA . TYR A 1 118 ? 6.588 0.846 5.979 1.00 97.56 118 TYR A CA 1
ATOM 953 C C . TYR A 1 118 ? 7.108 2.202 6.465 1.00 97.56 118 TYR A C 1
ATOM 955 O O . TYR A 1 118 ? 7.415 2.377 7.646 1.00 97.56 118 TYR A O 1
ATOM 963 N N . LYS A 1 119 ? 7.167 3.190 5.563 1.00 98.06 119 LYS A N 1
ATOM 964 C CA . LYS A 1 119 ? 7.598 4.546 5.904 1.00 98.06 119 LYS A CA 1
ATOM 965 C C . LYS A 1 119 ? 6.644 5.223 6.881 1.00 98.06 119 LYS A C 1
ATOM 967 O O . LYS A 1 119 ? 7.128 5.799 7.849 1.00 98.06 119 LYS A O 1
ATOM 972 N N . ALA A 1 120 ? 5.330 5.094 6.687 1.00 97.94 120 ALA A N 1
ATOM 973 C CA . ALA 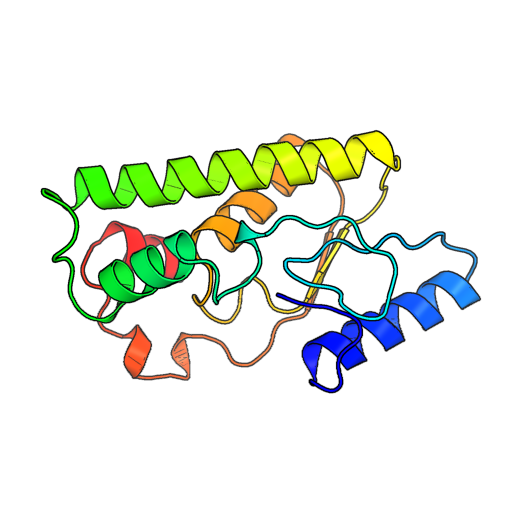A 1 120 ? 4.331 5.648 7.597 1.00 97.94 120 ALA A CA 1
ATOM 974 C C . ALA A 1 120 ? 4.463 5.067 9.013 1.00 97.94 120 ALA A C 1
ATOM 976 O O . ALA A 1 120 ? 4.447 5.819 9.985 1.00 97.94 120 ALA A O 1
ATOM 977 N N . ILE A 1 121 ? 4.661 3.750 9.143 1.00 98.00 121 ILE A N 1
ATOM 978 C CA . ILE A 1 121 ? 4.902 3.105 10.443 1.00 98.00 121 ILE A CA 1
ATOM 979 C C . ILE A 1 121 ? 6.171 3.662 11.082 1.00 98.00 121 ILE A C 1
ATOM 981 O O . ILE A 1 121 ? 6.159 4.101 12.230 1.00 98.00 121 ILE A O 1
ATOM 985 N N . LYS A 1 122 ? 7.266 3.698 10.320 1.00 97.50 122 LYS A N 1
ATOM 986 C CA . LYS A 1 122 ? 8.566 4.152 10.813 1.00 97.50 122 LYS A CA 1
ATOM 987 C C . LYS A 1 122 ? 8.568 5.626 11.223 1.00 97.50 122 LYS A C 1
ATOM 989 O O . LYS A 1 122 ? 9.205 5.970 12.213 1.00 97.50 122 LYS A O 1
ATOM 994 N N . SER A 1 123 ? 7.898 6.492 10.464 1.00 96.12 123 SER A N 1
ATOM 995 C CA . SER A 1 123 ? 7.889 7.940 10.698 1.00 96.12 123 SER A CA 1
ATOM 996 C C . SER A 1 123 ? 6.956 8.349 11.835 1.00 96.12 123 SER A C 1
ATOM 998 O O . SER A 1 123 ? 7.264 9.289 12.564 1.00 96.12 123 SER A O 1
ATOM 1000 N N . THR A 1 124 ? 5.838 7.642 12.012 1.00 96.31 124 THR A N 1
ATOM 1001 C CA . THR A 1 124 ? 4.869 7.926 13.083 1.00 96.31 124 THR A CA 1
ATOM 1002 C C . THR A 1 124 ? 5.167 7.184 14.382 1.00 96.31 124 THR A C 1
ATOM 1004 O O . THR A 1 124 ? 4.727 7.622 15.441 1.00 96.31 124 THR A O 1
ATOM 1007 N N . GLY A 1 125 ? 5.888 6.060 14.318 1.00 97.25 125 GLY A N 1
ATOM 1008 C CA . GLY A 1 125 ? 6.069 5.153 15.452 1.00 97.25 125 GLY A CA 1
ATOM 1009 C C . GLY A 1 125 ? 4.791 4.404 15.849 1.00 97.25 125 GLY A C 1
ATOM 1010 O O . GLY A 1 125 ? 4.746 3.829 16.937 1.00 97.25 125 GLY A O 1
ATOM 1011 N N . ILE A 1 126 ? 3.750 4.424 15.004 1.00 97.88 126 ILE A N 1
ATOM 1012 C CA . ILE A 1 126 ? 2.494 3.718 15.265 1.00 97.88 126 ILE A CA 1
ATOM 1013 C C . ILE A 1 126 ? 2.735 2.210 15.345 1.00 97.88 126 ILE A C 1
ATOM 1015 O O . ILE A 1 126 ? 3.559 1.647 14.621 1.00 97.88 126 ILE A O 1
ATOM 1019 N N . LYS A 1 127 ? 2.00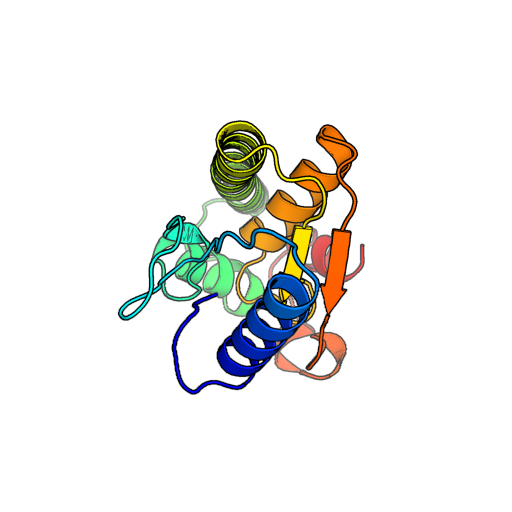4 1.541 16.234 1.00 98.25 127 LYS A N 1
ATOM 1020 C CA . LYS A 1 127 ? 2.050 0.082 16.330 1.00 98.25 127 LYS A CA 1
ATOM 1021 C C . LYS A 1 127 ? 1.334 -0.521 15.125 1.00 98.25 127 LYS A C 1
ATOM 1023 O O . LYS A 1 127 ? 0.330 0.021 14.668 1.00 98.25 127 LYS A O 1
ATOM 1028 N N . ALA A 1 128 ? 1.831 -1.653 14.643 1.00 97.75 128 ALA A N 1
ATOM 1029 C CA . ALA A 1 128 ? 1.205 -2.377 13.550 1.00 97.75 128 ALA A CA 1
ATOM 1030 C C . ALA A 1 128 ? 1.081 -3.867 13.875 1.00 97.75 128 ALA A C 1
ATOM 1032 O O . ALA A 1 128 ? 2.002 -4.465 14.434 1.00 97.75 128 ALA A O 1
ATOM 1033 N N . ILE A 1 129 ? -0.058 -4.439 13.505 1.00 97.25 129 ILE A N 1
ATOM 1034 C CA . ILE A 1 129 ? -0.294 -5.872 13.371 1.00 97.25 129 ILE A CA 1
ATOM 1035 C C . ILE A 1 129 ? -0.348 -6.141 11.870 1.00 97.25 129 ILE A C 1
ATOM 1037 O O . ILE A 1 129 ? -0.894 -5.345 11.106 1.00 97.25 129 ILE A O 1
ATOM 1041 N N . THR A 1 130 ? 0.298 -7.211 11.428 1.00 95.38 130 THR A N 1
ATOM 1042 C CA . THR A 1 130 ? 0.403 -7.523 10.004 1.00 95.38 130 THR A CA 1
ATOM 1043 C C . THR A 1 130 ? 0.149 -8.997 9.781 1.00 95.38 130 THR A C 1
ATOM 1045 O O . THR A 1 130 ? 0.741 -9.831 10.472 1.00 95.38 130 THR A O 1
ATOM 1048 N N . HIS A 1 131 ? -0.654 -9.319 8.777 1.00 94.44 131 HIS A N 1
ATOM 1049 C CA . HIS A 1 131 ? -0.953 -10.694 8.409 1.00 94.44 131 HIS A CA 1
ATOM 1050 C C . HIS A 1 131 ? -0.764 -10.885 6.903 1.00 94.44 131 HIS A C 1
ATOM 1052 O O . HIS A 1 131 ? -1.247 -10.102 6.083 1.00 94.44 131 HIS A O 1
ATOM 1058 N N . HIS A 1 132 ? 0.041 -11.881 6.527 1.00 94.44 132 HIS A N 1
ATOM 1059 C CA . HIS A 1 132 ? 0.519 -12.086 5.158 1.00 94.44 132 HIS A CA 1
ATOM 1060 C C . HIS A 1 132 ? 0.516 -13.562 4.787 1.00 94.44 132 HIS A C 1
ATOM 1062 O O . HIS A 1 132 ? 0.849 -14.419 5.604 1.00 94.44 132 HIS A O 1
ATOM 1068 N N . HIS A 1 133 ? 0.203 -13.834 3.525 1.00 93.19 133 HIS A N 1
ATOM 1069 C CA . HIS A 1 133 ? 0.197 -15.167 2.930 1.00 93.19 133 HIS A CA 1
ATOM 1070 C C . HIS A 1 133 ? 0.585 -15.085 1.445 1.00 93.19 133 HIS A C 1
ATOM 1072 O O . HIS A 1 133 ? 0.623 -13.995 0.883 1.00 93.19 133 HIS A O 1
ATOM 1078 N N . ASP A 1 134 ? 0.852 -16.223 0.794 1.00 91.06 134 ASP A N 1
ATOM 1079 C CA . ASP A 1 134 ? 1.247 -16.300 -0.626 1.00 91.06 134 ASP A CA 1
ATOM 1080 C C . ASP A 1 134 ? 2.519 -15.503 -0.965 1.00 91.06 134 ASP A C 1
ATOM 1082 O O . ASP A 1 134 ? 2.517 -14.651 -1.850 1.00 91.06 134 ASP A O 1
ATOM 1086 N N . PHE A 1 135 ? 3.631 -15.749 -0.280 1.00 93.81 135 PHE A N 1
ATOM 1087 C CA . PHE A 1 135 ? 4.822 -14.917 -0.446 1.00 93.81 135 PHE A CA 1
ATOM 1088 C C . PHE A 1 135 ? 5.446 -14.987 -1.849 1.00 93.81 135 PHE A C 1
ATOM 1090 O O . PHE A 1 135 ? 5.403 -16.006 -2.543 1.00 93.81 135 PHE A O 1
ATOM 1097 N N . PHE A 1 136 ? 6.082 -13.889 -2.272 1.00 94.38 136 PHE A N 1
ATOM 1098 C CA . PHE A 1 136 ? 6.605 -13.746 -3.633 1.00 94.38 136 PHE A CA 1
ATOM 1099 C C . PHE A 1 136 ? 7.605 -14.844 -4.035 1.00 94.38 136 PHE A C 1
ATOM 1101 O O . PHE A 1 136 ? 7.613 -15.248 -5.198 1.00 94.38 136 PHE A O 1
ATOM 1108 N N . TRP A 1 137 ? 8.418 -15.355 -3.102 1.00 93.75 137 TRP A N 1
ATOM 1109 C CA . TRP A 1 137 ? 9.421 -16.394 -3.380 1.00 93.75 137 TRP A CA 1
ATOM 1110 C C . TRP A 1 137 ? 8.805 -17.748 -3.753 1.00 93.75 137 TRP A C 1
ATOM 1112 O O . TRP A 1 137 ? 9.480 -18.599 -4.326 1.00 93.75 137 TRP A O 1
ATOM 1122 N N . GLU A 1 138 ? 7.515 -17.949 -3.483 1.00 93.25 138 GLU A N 1
ATOM 1123 C CA . GLU A 1 138 ? 6.770 -19.145 -3.885 1.00 93.25 138 GLU A CA 1
ATOM 1124 C C . GLU A 1 138 ? 6.336 -19.086 -5.361 1.00 93.25 138 GLU A C 1
ATOM 1126 O O . GLU A 1 138 ? 5.842 -20.068 -5.919 1.00 93.25 138 GLU A O 1
ATOM 1131 N N . ARG A 1 139 ? 6.495 -17.930 -6.026 1.00 92.50 139 ARG A N 1
ATOM 1132 C CA . ARG A 1 139 ? 6.000 -17.681 -7.385 1.00 92.50 139 ARG A CA 1
ATOM 1133 C C . ARG A 1 139 ? 7.160 -17.353 -8.328 1.00 92.50 139 ARG A C 1
ATOM 1135 O O . ARG A 1 139 ? 7.699 -16.250 -8.324 1.00 92.50 139 ARG A O 1
ATOM 1142 N N . SER A 1 140 ? 7.453 -18.265 -9.254 1.00 92.75 140 SER A N 1
ATOM 1143 C CA . SER A 1 140 ? 8.553 -18.127 -10.229 1.00 92.75 140 SER A CA 1
ATOM 1144 C C . SER A 1 140 ? 8.529 -16.840 -11.066 1.00 92.75 140 SER A C 1
ATOM 1146 O O . SER A 1 140 ? 9.580 -16.366 -11.494 1.00 92.75 140 SER A O 1
ATOM 1148 N N . ARG A 1 141 ? 7.349 -16.238 -11.275 1.00 91.81 141 ARG A N 1
ATOM 1149 C CA . ARG A 1 141 ? 7.190 -14.976 -12.018 1.00 91.81 141 ARG A CA 1
ATOM 1150 C C . ARG A 1 141 ? 7.897 -13.775 -11.376 1.00 91.81 141 ARG A C 1
ATOM 1152 O O . ARG A 1 141 ? 8.142 -12.802 -12.074 1.00 91.81 141 ARG A O 1
ATOM 1159 N N . TYR A 1 142 ? 8.238 -13.835 -10.087 1.00 94.12 142 TYR A N 1
ATOM 1160 C CA . TYR A 1 142 ? 8.932 -12.746 -9.388 1.00 94.12 142 TYR A CA 1
ATOM 1161 C C . TYR A 1 142 ? 10.453 -12.939 -9.310 1.00 94.12 142 TYR A C 1
ATOM 1163 O O . TYR A 1 142 ? 11.148 -12.084 -8.771 1.00 94.12 142 TYR A O 1
ATOM 1171 N N . ASN A 1 1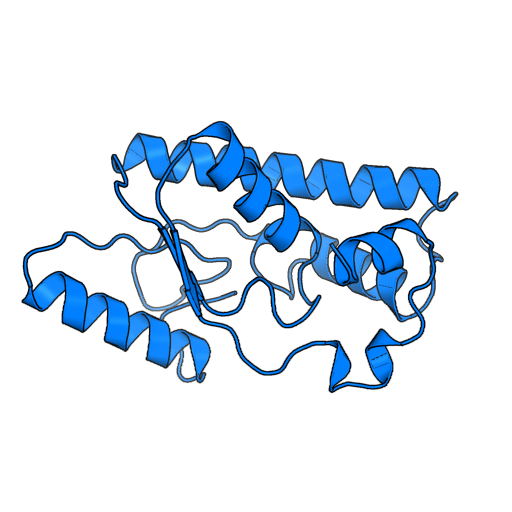43 ? 10.992 -14.019 -9.891 1.00 92.56 143 ASN A N 1
ATOM 1172 C CA . ASN A 1 143 ? 12.422 -14.340 -9.811 1.00 92.56 143 ASN A CA 1
ATOM 1173 C C . ASN A 1 143 ? 13.315 -13.401 -10.635 1.00 92.56 143 ASN A C 1
ATOM 1175 O O . ASN A 1 143 ? 14.509 -13.301 -10.357 1.00 92.56 143 ASN A O 1
ATOM 1179 N N . ASN A 1 144 ? 12.756 -12.720 -11.641 1.00 94.38 144 ASN A N 1
ATOM 1180 C CA . ASN A 1 144 ? 13.512 -11.881 -12.572 1.00 94.38 144 ASN A CA 1
ATOM 1181 C C . ASN A 1 144 ? 12.958 -10.446 -12.643 1.00 94.38 144 ASN A C 1
ATOM 1183 O O . ASN A 1 144 ? 12.373 -10.075 -13.660 1.00 94.38 144 ASN A O 1
ATOM 1187 N N . PRO A 1 145 ? 13.123 -9.620 -11.592 1.00 96.44 145 PRO A N 1
ATOM 1188 C CA . PRO A 1 145 ? 12.812 -8.199 -11.681 1.00 96.44 145 PRO A CA 1
ATOM 1189 C C . PRO A 1 145 ? 13.634 -7.504 -12.772 1.00 96.44 145 PRO A C 1
ATOM 1191 O O . PRO A 1 145 ? 14.809 -7.815 -12.974 1.00 96.44 145 PRO A O 1
ATOM 1194 N N . THR A 1 146 ? 13.048 -6.512 -13.435 1.00 96.31 146 THR A N 1
ATOM 1195 C CA . THR A 1 146 ? 13.678 -5.782 -14.553 1.00 96.31 146 THR A CA 1
ATOM 1196 C C . THR A 1 146 ? 14.834 -4.870 -14.123 1.00 96.31 146 THR A C 1
ATOM 1198 O O . THR A 1 146 ? 15.700 -4.515 -14.932 1.00 96.31 146 THR A O 1
ATOM 1201 N N . CYS A 1 147 ? 14.882 -4.469 -12.847 1.00 95.00 147 CYS A N 1
ATOM 1202 C CA . CYS A 1 147 ? 15.931 -3.611 -12.308 1.00 95.00 147 CYS A CA 1
ATOM 1203 C C . CYS A 1 147 ? 16.342 -3.995 -10.879 1.00 95.00 147 CYS A C 1
ATOM 1205 O O . CYS A 1 147 ? 15.606 -4.649 -10.135 1.00 95.00 147 CYS A O 1
ATOM 1207 N N . LYS A 1 148 ? 17.546 -3.553 -10.487 1.00 95.19 148 LYS A N 1
ATOM 1208 C CA . LYS A 1 148 ? 18.124 -3.827 -9.165 1.00 95.19 148 LYS A CA 1
ATOM 1209 C C . LYS A 1 148 ? 17.260 -3.260 -8.037 1.00 95.19 148 LYS A C 1
ATOM 1211 O O . LYS A 1 148 ? 17.063 -3.953 -7.052 1.00 95.19 148 LYS A O 1
ATOM 1216 N N . THR A 1 149 ? 16.690 -2.065 -8.205 1.00 95.75 149 THR A N 1
ATOM 1217 C CA . THR A 1 149 ? 15.822 -1.435 -7.197 1.00 95.75 149 THR A CA 1
ATOM 1218 C C . THR A 1 149 ? 14.650 -2.333 -6.810 1.00 95.75 149 THR A C 1
ATOM 1220 O O . THR A 1 149 ? 14.419 -2.553 -5.627 1.00 95.75 149 THR A O 1
ATOM 1223 N N . VAL A 1 150 ? 13.933 -2.902 -7.788 1.00 96.38 150 VAL A N 1
ATOM 1224 C CA . VAL A 1 150 ? 12.808 -3.812 -7.507 1.00 96.38 150 VAL A CA 1
ATOM 1225 C C . VAL A 1 150 ? 13.300 -5.075 -6.807 1.00 96.38 150 VAL A C 1
ATOM 1227 O O . VAL A 1 150 ? 12.673 -5.518 -5.850 1.00 96.38 150 VAL A O 1
ATOM 1230 N N . LYS A 1 151 ? 14.436 -5.633 -7.241 1.00 95.44 151 LYS A N 1
ATOM 1231 C CA . LYS A 1 151 ? 15.038 -6.802 -6.590 1.00 95.44 151 LYS A CA 1
ATOM 1232 C C . LYS A 1 151 ? 15.386 -6.529 -5.126 1.00 95.44 151 LYS A C 1
ATOM 1234 O O . LYS A 1 151 ? 15.050 -7.348 -4.281 1.00 95.44 151 LYS A O 1
ATOM 1239 N N . ASP A 1 152 ? 16.011 -5.390 -4.840 1.00 95.06 152 ASP A N 1
ATOM 1240 C CA . ASP A 1 152 ? 16.392 -5.000 -3.482 1.00 95.06 152 ASP A CA 1
ATOM 1241 C C . ASP A 1 152 ? 15.145 -4.822 -2.595 1.00 95.06 152 ASP A C 1
ATOM 1243 O O . ASP A 1 152 ? 15.130 -5.298 -1.460 1.00 95.06 152 ASP A O 1
ATOM 1247 N N . ILE A 1 153 ? 14.074 -4.209 -3.124 1.00 94.31 153 ILE A N 1
ATOM 1248 C CA . ILE A 1 153 ? 12.802 -4.023 -2.403 1.00 94.31 153 ILE A CA 1
ATOM 1249 C C . ILE A 1 153 ? 12.172 -5.362 -1.996 1.00 94.31 153 ILE A C 1
ATOM 1251 O O . ILE A 1 153 ? 11.612 -5.453 -0.912 1.00 94.31 153 ILE A O 1
ATOM 1255 N N . LEU A 1 154 ? 12.258 -6.400 -2.832 1.00 92.62 154 LEU A N 1
ATOM 1256 C CA . LEU A 1 154 ? 11.698 -7.716 -2.500 1.00 92.62 154 LEU A CA 1
ATOM 1257 C C . LEU A 1 154 ? 12.439 -8.421 -1.356 1.00 92.62 154 LEU A C 1
ATOM 1259 O O . LEU A 1 154 ? 11.885 -9.323 -0.739 1.00 92.62 154 LEU A O 1
ATOM 1263 N N . THR A 1 155 ? 13.695 -8.061 -1.101 1.00 87.56 155 THR A N 1
ATOM 1264 C CA . THR A 1 155 ? 14.572 -8.773 -0.159 1.00 87.56 155 THR A CA 1
ATOM 1265 C C . THR A 1 155 ? 14.926 -7.968 1.093 1.00 87.56 155 THR A C 1
ATOM 1267 O O . THR A 1 155 ? 15.804 -8.396 1.840 1.00 87.56 155 THR A O 1
ATOM 1270 N N . THR A 1 156 ? 14.302 -6.803 1.294 1.00 77.56 156 THR A N 1
ATOM 1271 C CA . THR A 1 156 ? 14.530 -5.906 2.444 1.00 77.56 156 THR A CA 1
ATOM 1272 C C . THR A 1 156 ? 13.372 -5.993 3.424 1.00 77.56 156 THR A C 1
ATOM 1274 O O . THR A 1 156 ? 13.650 -6.032 4.642 1.00 77.56 156 THR A O 1
#

Secondary structure (DSSP, 8-state):
---SSSSHHHHHHHHHHHHHHHTTPPP--EES--SSS--EE-GGGSTTSHHHHHHHHHHHT---SSS-HHHHHHHHHHHHHHHHHHHHHHHHHHT-SEEEEESSSSSGGGHHHHHHHHHHHHHH--EEEEE--S-GGG-GGGSS-SSHHHHHHHT-

Foldseek 3Di:
DEEDDDDPQNVVVVVVCVVCVVVPHDDAAEALYYPDDDHHHDVLRDLPDPLLVLLVCCFQPNVDPDPDPVVSLVSLQVLLVVLLVVVLVVCVVVVDQEAEEEALLADVSGLSVNSSVVVNCVVVVHHYDYDHDNHPVVPPSNVDTNDPSSVVSNVD

Sequence (156 aa):
FRVGLMDGVSLEIDKWKSALEETGHKVYLLAGEAPCIDATIIPKLHSDHPEIKRVYQNAFHSLDDFPSKEEFSQEIYKIASQIEEKIYSFIKKYSIDILDIENIWSLPFNIPAAIAFYKAIKSTGIKAITHHHDFFWERSRYNNPTCKTVKDILTT

pLDDT: mean 95.78, std 3.5, range [77.56, 98.75]

Radius of gyration: 15.89 Å; chains: 1; bounding box: 39×31×44 Å

Organism: NCBI:txid412755